Protein AF-A0A660MUC1-F1 (afdb_monomer)

Foldseek 3Di:
DVVLVVLVVVVVVVQVCLCPDQCRQQNHGPVCVVVVVDDPLSVLSRVLSVLVVVLSVLVSVLVSQLVVLVVCQVVCVVVVRNVSSVVSNVVSVVSSVVSVVVSVVSVVCCVVPSD

Sequence (115 aa):
MKKIFFSILLFFTYINNSFAGDGGVTGLPASQLKKGDITIDDIPNIIVNATDFFIGIAGTVAVIFIIIGAYKYLFGSLEGNTDRGKSTILFALSGFAIAALAYFIIRFIIDNFAG

pLDDT: mean 88.6, std 6.73, range [56.97, 96.62]

Solvent-accessible surface area (backbone atoms only — not comparable to full-atom values): 6112 Å² total; per-residue (Å²): 110,72,68,61,54,50,55,52,52,50,48,54,53,49,52,54,47,44,64,69,40,82,18,36,45,46,60,47,51,61,70,37,66,75,69,68,68,76,57,78,84,49,49,60,48,27,52,52,33,38,48,53,50,51,48,54,50,46,52,53,53,26,52,53,39,34,55,54,13,50,53,40,28,67,59,20,57,80,74,74,51,34,63,68,9,52,52,38,31,50,51,25,50,50,54,39,50,53,52,53,50,52,51,52,51,53,50,53,50,43,72,73,68,72,111

Secondary structure (DSSP, 8-state):
-HHHHHHHHHHHHHHHHHHHSTBTTTTB-HHHHHHT---TTHHHHHHHHHHHHHHHHHHHHHHHHHHHHHHHHHHHTTTT-THHHHHHHHHHHHHHHHHHHHHHHHHHHHHHH--

Structure (mmCIF, N/CA/C/O backbone):
data_AF-A0A660MUC1-F1
#
_entry.id   AF-A0A660MUC1-F1
#
loop_
_atom_site.group_PDB
_atom_site.id
_atom_site.type_symbol
_atom_site.label_atom_id
_atom_site.label_alt_id
_atom_site.label_comp_id
_atom_site.label_asym_id
_atom_site.label_entity_id
_atom_site.label_seq_id
_atom_site.pdbx_PDB_ins_code
_atom_site.Cartn_x
_atom_site.Cartn_y
_atom_site.Cartn_z
_atom_site.occupancy
_atom_site.B_iso_or_equiv
_atom_site.auth_seq_id
_atom_site.auth_comp_id
_atom_site.auth_asym_id
_atom_site.auth_atom_id
_atom_site.pdbx_PDB_model_num
ATOM 1 N N . MET A 1 1 ? -3.418 -3.962 23.376 1.00 67.38 1 MET A N 1
ATOM 2 C CA . MET A 1 1 ? -1.973 -3.762 23.102 1.00 67.38 1 MET A CA 1
ATOM 3 C C . MET A 1 1 ? -1.332 -4.930 22.344 1.00 67.38 1 MET A C 1
ATOM 5 O O . MET A 1 1 ? -0.778 -4.688 21.282 1.00 67.38 1 MET A O 1
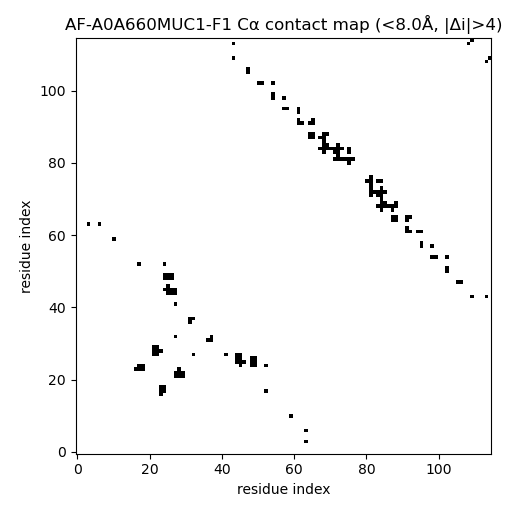ATOM 9 N N . LYS A 1 2 ? -1.474 -6.192 22.786 1.00 80.62 2 LYS A N 1
ATOM 10 C CA . LYS A 1 2 ? -0.836 -7.364 22.135 1.00 80.62 2 LYS A CA 1
ATOM 11 C C . LYS A 1 2 ? -1.161 -7.550 20.634 1.00 80.62 2 LYS A C 1
ATOM 13 O O . LYS A 1 2 ? -0.286 -7.938 19.874 1.00 80.62 2 LYS A O 1
ATOM 18 N N . LYS A 1 3 ? -2.385 -7.221 20.189 1.00 79.25 3 LYS A N 1
ATOM 19 C CA . LYS A 1 3 ? -2.799 -7.328 18.770 1.00 79.25 3 LYS A CA 1
ATOM 20 C C . LYS A 1 3 ? -2.127 -6.298 17.849 1.00 79.25 3 LYS A C 1
ATOM 22 O O . LYS A 1 3 ? -1.728 -6.638 16.745 1.00 79.25 3 LYS A O 1
ATOM 27 N N . ILE A 1 4 ? -1.965 -5.063 18.326 1.00 80.06 4 ILE A N 1
ATOM 28 C CA . ILE A 1 4 ? -1.286 -3.985 17.585 1.00 80.06 4 ILE A CA 1
ATOM 29 C C . ILE A 1 4 ? 0.201 -4.312 17.440 1.00 80.06 4 ILE A C 1
ATOM 31 O O . ILE A 1 4 ? 0.744 -4.223 16.346 1.00 80.06 4 ILE A O 1
ATOM 35 N N . PHE A 1 5 ? 0.827 -4.789 18.519 1.00 84.75 5 PHE A N 1
ATOM 36 C CA . PHE A 1 5 ? 2.211 -5.260 18.491 1.00 84.75 5 PHE A CA 1
ATOM 37 C C . PHE A 1 5 ? 2.420 -6.397 17.478 1.00 84.75 5 PHE A C 1
ATOM 39 O O . PHE A 1 5 ? 3.365 -6.361 16.700 1.00 84.75 5 PHE A O 1
ATOM 46 N N . PHE A 1 6 ? 1.507 -7.371 17.434 1.00 86.88 6 PHE A N 1
ATOM 47 C CA . PHE A 1 6 ? 1.579 -8.469 16.469 1.00 86.88 6 PHE A CA 1
ATOM 48 C C . PHE A 1 6 ? 1.437 -7.992 15.015 1.00 86.88 6 PHE A C 1
ATOM 50 O O . PHE A 1 6 ? 2.187 -8.438 14.155 1.00 86.88 6 PHE A O 1
ATOM 57 N N . SER A 1 7 ? 0.537 -7.040 14.743 1.00 83.50 7 SER A N 1
ATOM 58 C CA . SER A 1 7 ? 0.386 -6.459 13.401 1.00 83.50 7 SER A CA 1
ATOM 59 C C . SER A 1 7 ? 1.638 -5.700 12.949 1.00 83.50 7 SER A C 1
ATOM 61 O O . SER A 1 7 ? 2.023 -5.796 11.789 1.00 83.50 7 SER A O 1
ATOM 63 N N . ILE A 1 8 ? 2.294 -4.977 13.864 1.00 85.75 8 ILE A N 1
ATOM 64 C CA . ILE A 1 8 ? 3.564 -4.288 13.591 1.00 85.75 8 ILE A CA 1
ATOM 65 C C . ILE A 1 8 ? 4.678 -5.305 13.327 1.00 85.75 8 ILE A C 1
ATOM 67 O O . ILE A 1 8 ? 5.451 -5.140 12.389 1.00 85.75 8 ILE A O 1
ATOM 71 N N . LEU A 1 9 ? 4.747 -6.379 14.115 1.00 88.31 9 LEU A N 1
ATOM 72 C CA . LEU A 1 9 ? 5.746 -7.427 13.926 1.00 88.31 9 LEU A CA 1
ATOM 73 C C . LEU A 1 9 ? 5.596 -8.112 12.558 1.00 88.31 9 LEU A C 1
ATOM 75 O O . LEU A 1 9 ? 6.582 -8.253 11.840 1.00 88.31 9 LEU A O 1
ATOM 79 N N . LEU A 1 10 ? 4.365 -8.463 12.169 1.00 86.88 10 LEU A N 1
ATOM 80 C CA . LEU A 1 10 ? 4.080 -9.020 10.843 1.00 86.88 10 LEU A CA 1
ATOM 81 C C . LEU A 1 10 ? 4.465 -8.059 9.717 1.00 86.88 10 LEU A C 1
ATOM 83 O O . LEU A 1 10 ? 5.009 -8.496 8.708 1.00 86.88 10 LEU A O 1
ATOM 87 N N . PHE A 1 11 ? 4.231 -6.760 9.900 1.00 85.44 11 PHE A N 1
ATOM 88 C CA . PHE A 1 11 ? 4.626 -5.744 8.930 1.00 85.44 11 PHE A CA 1
ATOM 89 C C . PHE A 1 11 ? 6.146 -5.676 8.742 1.00 85.44 11 PHE A C 1
ATOM 91 O O . PHE A 1 11 ? 6.629 -5.674 7.611 1.00 85.44 11 PHE A O 1
ATOM 98 N N . PHE A 1 12 ? 6.912 -5.686 9.836 1.00 85.88 12 PHE A N 1
ATOM 99 C CA . PHE A 1 12 ? 8.371 -5.732 9.757 1.00 85.88 12 PHE A CA 1
ATOM 100 C C . PHE A 1 12 ? 8.859 -7.001 9.057 1.00 85.88 12 PHE A C 1
ATOM 102 O O . PHE A 1 12 ? 9.750 -6.930 8.212 1.00 85.88 12 PHE A O 1
ATOM 109 N N . THR A 1 13 ? 8.277 -8.162 9.355 1.00 86.19 13 THR A N 1
ATOM 110 C CA . THR A 1 13 ? 8.621 -9.405 8.653 1.00 86.19 13 THR A CA 1
ATOM 111 C C . THR A 1 13 ? 8.281 -9.322 7.166 1.00 86.19 13 THR A C 1
ATOM 113 O O . THR A 1 13 ? 9.111 -9.701 6.344 1.00 86.19 13 THR A O 1
ATOM 116 N N . TYR A 1 14 ? 7.109 -8.793 6.808 1.00 86.44 14 TYR A N 1
ATOM 117 C CA . TYR A 1 14 ? 6.710 -8.584 5.417 1.00 86.44 14 TYR A CA 1
ATOM 118 C C . TYR A 1 14 ? 7.722 -7.712 4.668 1.00 86.44 14 TYR A C 1
ATOM 120 O O . TYR A 1 14 ? 8.238 -8.143 3.642 1.00 86.44 14 TYR A O 1
ATOM 128 N N . ILE A 1 15 ? 8.095 -6.553 5.227 1.00 86.38 15 ILE A N 1
ATOM 129 C CA . ILE A 1 15 ? 9.088 -5.659 4.618 1.00 86.38 15 ILE A CA 1
ATOM 130 C C . ILE A 1 15 ? 10.409 -6.391 4.358 1.00 86.38 15 ILE A C 1
ATOM 132 O O . ILE A 1 15 ? 10.928 -6.343 3.246 1.00 86.38 15 ILE A O 1
ATOM 136 N N . ASN A 1 16 ? 10.948 -7.086 5.363 1.00 87.25 16 ASN A N 1
ATOM 137 C CA . ASN A 1 16 ? 12.229 -7.778 5.217 1.00 87.25 16 ASN A CA 1
ATOM 138 C C . ASN A 1 16 ? 12.190 -8.834 4.102 1.00 87.25 16 ASN A C 1
ATOM 140 O O . ASN A 1 16 ? 13.142 -8.940 3.335 1.00 87.25 16 ASN A O 1
ATOM 144 N N . ASN A 1 17 ? 11.085 -9.575 3.970 1.00 85.88 17 ASN A N 1
ATOM 145 C CA . ASN A 1 17 ? 10.929 -10.556 2.895 1.00 85.88 17 ASN A CA 1
ATOM 146 C C . ASN A 1 17 ? 10.802 -9.890 1.518 1.00 85.88 17 ASN A C 1
ATOM 148 O O . ASN A 1 17 ? 11.425 -10.357 0.570 1.00 85.88 17 ASN A O 1
ATOM 152 N N . SER A 1 18 ? 10.069 -8.778 1.410 1.00 86.31 18 SER A N 1
ATOM 153 C CA . SER A 1 18 ? 9.935 -8.032 0.151 1.00 86.31 18 SER A CA 1
ATOM 154 C C . SER A 1 18 ? 11.249 -7.411 -0.331 1.00 86.31 18 SER A C 1
ATOM 156 O O . SER A 1 18 ? 11.404 -7.189 -1.524 1.00 86.31 18 SER A O 1
ATOM 158 N N . PHE A 1 19 ? 12.207 -7.136 0.560 1.00 85.12 19 PHE A N 1
ATOM 159 C CA . PHE A 1 19 ? 13.545 -6.667 0.172 1.00 85.12 19 PHE A CA 1
ATOM 160 C C . PHE A 1 19 ? 14.558 -7.798 -0.045 1.00 85.12 19 PHE A C 1
ATOM 162 O O . PHE A 1 19 ? 15.483 -7.628 -0.834 1.00 85.12 19 PHE A O 1
ATOM 169 N N . ALA A 1 20 ? 14.415 -8.928 0.655 1.00 84.69 20 ALA A N 1
ATOM 170 C CA . ALA A 1 20 ? 15.360 -10.045 0.585 1.00 84.69 20 ALA A CA 1
ATOM 171 C C . ALA A 1 20 ? 15.015 -11.096 -0.485 1.00 84.69 20 ALA A C 1
ATOM 173 O O . ALA A 1 20 ? 15.878 -11.897 -0.843 1.00 84.69 20 ALA A O 1
ATOM 174 N N . GLY A 1 21 ? 13.768 -11.132 -0.966 1.00 83.75 21 GLY A N 1
ATOM 175 C CA . GLY A 1 21 ? 13.337 -12.048 -2.021 1.00 83.75 21 GLY A CA 1
ATOM 176 C C . GLY A 1 21 ? 14.015 -11.757 -3.361 1.00 83.75 21 GLY A C 1
ATOM 177 O O . GLY A 1 21 ? 14.282 -10.604 -3.689 1.00 83.75 21 GLY A O 1
ATOM 178 N N . ASP A 1 22 ? 14.270 -12.801 -4.153 1.00 85.25 22 ASP A N 1
ATOM 179 C CA . ASP A 1 22 ? 14.712 -12.640 -5.543 1.00 85.25 22 ASP A CA 1
ATOM 180 C C . ASP A 1 22 ? 13.596 -11.949 -6.345 1.00 85.25 22 ASP A C 1
ATOM 182 O O . ASP A 1 22 ? 12.437 -12.354 -6.254 1.00 85.25 22 ASP A O 1
ATOM 186 N N . GLY A 1 23 ? 13.907 -10.853 -7.041 1.00 84.31 23 GLY A N 1
ATOM 187 C CA . GLY A 1 23 ? 12.895 -9.926 -7.570 1.00 84.31 23 GLY A CA 1
ATOM 188 C C . GLY A 1 23 ? 12.626 -8.730 -6.654 1.00 84.31 23 GLY A C 1
ATOM 189 O O . GLY A 1 23 ? 12.528 -7.602 -7.125 1.00 84.31 23 GLY A O 1
ATOM 190 N N . GLY A 1 24 ? 12.576 -8.944 -5.341 1.00 88.69 24 GLY A N 1
ATOM 191 C CA . GLY A 1 24 ? 12.424 -7.906 -4.321 1.00 88.69 24 GLY A CA 1
ATOM 192 C C . GLY A 1 24 ? 11.366 -6.837 -4.637 1.00 88.69 24 GLY A C 1
ATOM 193 O O . GLY A 1 24 ? 10.283 -7.132 -5.138 1.00 88.69 24 GLY A O 1
ATOM 194 N N . VAL A 1 25 ? 11.704 -5.570 -4.370 1.00 89.81 25 VAL A N 1
ATOM 195 C CA . VAL A 1 25 ? 10.872 -4.395 -4.708 1.00 89.81 25 VAL A CA 1
ATOM 196 C C . VAL A 1 25 ? 10.979 -4.018 -6.191 1.00 89.81 25 VAL A C 1
ATOM 198 O O . VAL A 1 25 ? 10.098 -3.348 -6.717 1.00 89.81 25 VAL A O 1
ATOM 201 N N . THR A 1 26 ? 12.008 -4.482 -6.898 1.00 91.50 26 THR A N 1
ATOM 202 C CA . THR A 1 26 ? 12.284 -4.103 -8.291 1.00 91.50 26 THR A CA 1
ATOM 203 C C . THR A 1 26 ? 11.658 -5.033 -9.329 1.00 91.50 26 THR A C 1
ATOM 205 O O . THR A 1 26 ? 11.724 -4.730 -10.509 1.00 91.50 26 THR A O 1
ATOM 208 N N . GLY A 1 27 ? 11.109 -6.182 -8.938 1.00 90.31 27 GLY A N 1
ATOM 209 C CA . GLY A 1 27 ? 10.616 -7.212 -9.860 1.00 90.31 27 GLY A CA 1
ATOM 210 C C . GLY A 1 27 ? 11.706 -7.886 -10.708 1.00 90.31 27 GLY A C 1
ATOM 211 O O . GLY A 1 27 ? 11.384 -8.692 -11.578 1.00 90.31 27 GLY A O 1
ATOM 212 N N . LEU A 1 28 ? 12.987 -7.579 -10.458 1.00 92.25 28 LEU A N 1
ATOM 213 C CA . LEU A 1 28 ? 14.132 -8.061 -11.236 1.00 92.25 28 LEU A CA 1
ATOM 214 C C . LEU A 1 28 ? 15.001 -9.030 -10.433 1.00 92.25 28 LEU A C 1
ATOM 216 O O . LEU A 1 28 ? 15.287 -8.761 -9.261 1.00 92.25 28 LEU A O 1
ATOM 220 N N . PRO A 1 29 ? 15.485 -10.119 -11.052 1.00 90.75 29 PRO A N 1
ATOM 221 C CA . PRO A 1 29 ? 16.342 -11.075 -10.374 1.00 90.75 29 PRO A CA 1
ATOM 222 C C . PRO A 1 29 ? 17.647 -10.413 -9.920 1.00 90.75 29 PRO A C 1
ATOM 224 O O . PRO A 1 29 ? 18.271 -9.629 -10.643 1.00 90.75 29 PRO A O 1
ATOM 227 N N . ALA A 1 30 ? 18.126 -10.795 -8.736 1.00 88.38 30 ALA A N 1
ATOM 228 C CA . ALA A 1 30 ? 19.328 -10.218 -8.131 1.00 88.38 30 ALA A CA 1
ATOM 229 C C . ALA A 1 30 ? 20.579 -10.387 -9.017 1.00 88.38 30 ALA A C 1
ATOM 231 O O . ALA A 1 30 ? 21.526 -9.599 -8.949 1.00 88.38 30 ALA A O 1
ATOM 232 N N . SER A 1 31 ? 20.582 -11.409 -9.878 1.00 89.75 31 SER A N 1
ATOM 233 C CA . SER A 1 31 ? 21.661 -11.670 -10.829 1.00 89.75 31 SER A CA 1
ATOM 234 C C . SER A 1 31 ? 21.768 -10.621 -11.945 1.00 89.75 31 SER A C 1
ATOM 236 O O . SER A 1 31 ? 22.893 -10.288 -12.320 1.00 89.75 31 SER A O 1
ATOM 238 N N . GLN A 1 32 ? 20.647 -10.077 -12.437 1.00 90.06 32 GLN A N 1
ATOM 239 C CA . GLN A 1 32 ? 20.626 -9.004 -13.443 1.00 90.06 32 GLN A CA 1
ATOM 240 C C . GLN A 1 32 ? 21.066 -7.676 -12.824 1.00 90.06 32 GLN A C 1
ATOM 242 O O . GLN A 1 32 ? 21.969 -7.019 -13.341 1.00 90.06 32 GLN A O 1
ATOM 247 N N . LEU A 1 33 ? 20.541 -7.352 -11.635 1.00 88.44 33 LEU A N 1
ATOM 248 C CA . LEU A 1 33 ? 20.918 -6.147 -10.888 1.00 88.44 33 LEU A CA 1
ATOM 249 C C . LEU A 1 33 ? 22.419 -6.110 -10.572 1.00 88.44 33 LEU A C 1
ATOM 251 O O . LEU A 1 33 ? 23.070 -5.083 -10.743 1.00 88.44 33 LEU A O 1
ATOM 255 N N . LYS A 1 34 ? 22.998 -7.246 -10.158 1.00 90.75 34 LYS A N 1
ATOM 256 C CA . LYS A 1 34 ? 24.433 -7.348 -9.848 1.00 90.75 34 LYS A CA 1
ATOM 257 C C . LYS A 1 34 ? 25.324 -7.157 -11.080 1.00 90.75 34 LYS A C 1
ATOM 259 O O . LYS A 1 34 ? 26.461 -6.711 -10.940 1.00 90.75 34 LYS A O 1
ATOM 264 N N . LYS A 1 35 ? 24.839 -7.537 -12.263 1.00 92.25 35 LYS A N 1
ATOM 265 C CA . LYS A 1 35 ? 25.572 -7.414 -13.532 1.00 92.25 35 LYS A CA 1
ATOM 266 C C . LYS A 1 35 ? 25.343 -6.067 -14.226 1.00 92.25 35 LYS A C 1
ATOM 268 O O . LYS A 1 35 ? 26.062 -5.776 -15.174 1.00 92.25 35 LYS A O 1
ATOM 273 N N . GLY A 1 36 ? 24.391 -5.259 -13.750 1.00 88.12 36 GLY A N 1
ATOM 274 C CA . GLY A 1 36 ? 24.006 -3.999 -14.390 1.00 88.12 36 GLY A CA 1
ATOM 275 C C . GLY A 1 36 ? 23.286 -4.192 -15.727 1.00 88.12 36 GLY A C 1
ATOM 276 O O . GLY A 1 36 ? 23.278 -3.279 -16.545 1.00 88.12 36 GLY A O 1
ATOM 277 N N . ASP A 1 37 ? 22.712 -5.374 -15.954 1.00 91.00 37 ASP A N 1
ATOM 278 C CA . ASP A 1 37 ? 22.014 -5.738 -17.188 1.00 91.00 37 ASP A CA 1
ATOM 279 C C . ASP A 1 37 ? 20.541 -5.327 -17.072 1.00 91.00 37 ASP A C 1
ATOM 281 O O . ASP A 1 37 ? 19.679 -6.153 -16.789 1.00 91.00 37 ASP A O 1
ATOM 285 N N . ILE A 1 38 ? 20.289 -4.015 -17.142 1.00 91.38 38 ILE A N 1
ATOM 286 C CA . ILE A 1 38 ? 18.952 -3.416 -17.044 1.00 91.38 38 ILE A CA 1
ATOM 287 C C . ILE A 1 38 ? 18.626 -2.772 -18.386 1.00 91.38 38 ILE A C 1
ATOM 289 O O . ILE A 1 38 ? 19.343 -1.879 -18.847 1.00 91.38 38 ILE A O 1
ATOM 293 N N . THR A 1 39 ? 17.537 -3.216 -18.998 1.00 90.44 39 THR A N 1
ATOM 294 C CA . THR A 1 39 ? 17.060 -2.726 -20.290 1.00 90.44 39 THR A CA 1
ATOM 295 C C . THR A 1 39 ? 15.835 -1.825 -20.126 1.00 90.44 39 THR A C 1
ATOM 297 O O . THR A 1 39 ? 15.290 -1.665 -19.033 1.00 90.44 39 THR A O 1
ATOM 300 N N . ILE A 1 40 ? 15.399 -1.186 -21.214 1.00 88.44 40 ILE A N 1
ATOM 301 C CA . ILE A 1 40 ? 14.204 -0.326 -21.195 1.00 88.44 40 ILE A CA 1
ATOM 302 C C . ILE A 1 40 ? 12.932 -1.143 -20.926 1.00 88.44 40 ILE A C 1
ATOM 304 O O . ILE A 1 40 ? 12.026 -0.644 -20.261 1.00 88.44 40 ILE A O 1
ATOM 308 N N . ASP A 1 41 ? 12.908 -2.407 -21.347 1.00 89.12 41 ASP A N 1
ATOM 309 C CA . ASP A 1 41 ? 11.772 -3.318 -21.164 1.00 89.12 41 ASP A CA 1
ATOM 310 C C . ASP A 1 41 ? 11.565 -3.706 -19.688 1.00 89.12 41 ASP A C 1
ATOM 312 O O . ASP A 1 41 ? 10.474 -4.109 -19.284 1.00 89.12 41 ASP A O 1
ATOM 316 N N . ASP A 1 42 ? 12.588 -3.517 -18.850 1.00 91.06 42 ASP A N 1
ATOM 317 C CA . ASP A 1 42 ? 12.534 -3.789 -17.413 1.00 91.06 42 ASP A CA 1
ATOM 318 C C . ASP A 1 42 ? 11.916 -2.635 -16.607 1.00 91.06 42 ASP A C 1
ATOM 320 O O . ASP A 1 42 ? 11.418 -2.836 -15.495 1.00 91.06 42 ASP A O 1
ATOM 324 N N . ILE A 1 43 ? 11.922 -1.413 -17.153 1.00 90.19 43 ILE A N 1
ATOM 325 C CA . ILE A 1 43 ? 11.437 -0.210 -16.461 1.00 90.19 43 ILE A CA 1
ATOM 326 C C . ILE A 1 43 ? 9.965 -0.344 -16.034 1.00 90.19 43 ILE A C 1
ATOM 328 O O . ILE A 1 43 ? 9.670 -0.059 -14.868 1.00 90.19 43 ILE A O 1
ATOM 332 N N . PRO A 1 44 ? 9.029 -0.790 -16.898 1.00 91.69 44 PRO A N 1
ATOM 333 C CA . PRO A 1 44 ? 7.639 -0.979 -16.498 1.00 91.69 44 PRO A CA 1
ATOM 334 C C . PRO A 1 44 ? 7.497 -1.978 -15.347 1.00 91.69 44 PRO A C 1
ATOM 336 O O . PRO A 1 44 ? 6.758 -1.715 -14.398 1.00 91.69 44 PRO A O 1
ATOM 339 N N . ASN A 1 45 ? 8.252 -3.080 -15.379 1.00 91.50 45 ASN A N 1
ATOM 340 C CA . ASN A 1 45 ? 8.219 -4.099 -14.332 1.00 91.50 45 ASN A CA 1
ATOM 341 C C . ASN A 1 45 ? 8.690 -3.531 -12.981 1.00 91.50 45 ASN A C 1
ATOM 343 O O . ASN A 1 45 ? 8.003 -3.683 -11.969 1.00 91.50 45 ASN A O 1
ATOM 347 N N . ILE A 1 46 ? 9.790 -2.767 -12.976 1.00 92.38 46 ILE A N 1
ATOM 348 C CA . ILE A 1 46 ? 10.273 -2.076 -11.771 1.00 92.38 46 ILE A CA 1
ATOM 349 C C . ILE A 1 46 ? 9.200 -1.143 -11.203 1.00 92.38 46 ILE A C 1
ATOM 351 O O . ILE A 1 46 ? 8.977 -1.127 -9.992 1.00 92.38 46 ILE A O 1
ATOM 355 N N . ILE A 1 47 ? 8.519 -0.373 -12.054 1.00 92.81 47 ILE A N 1
ATOM 356 C CA . ILE A 1 47 ? 7.491 0.580 -11.617 1.00 92.81 47 ILE A CA 1
ATOM 357 C C . ILE A 1 47 ? 6.277 -0.143 -11.023 1.00 92.81 47 ILE A C 1
ATOM 359 O O . ILE A 1 47 ? 5.809 0.250 -9.949 1.00 92.81 47 ILE A O 1
ATOM 363 N N . VAL A 1 48 ? 5.767 -1.192 -11.682 1.00 92.31 48 VAL A N 1
ATOM 364 C CA . VAL A 1 48 ? 4.636 -1.982 -11.161 1.00 92.31 48 VAL A CA 1
ATOM 365 C C . VAL A 1 48 ? 5.001 -2.583 -9.813 1.00 92.31 48 VAL A C 1
ATOM 367 O O . VAL A 1 48 ? 4.275 -2.387 -8.840 1.00 92.31 48 VAL A O 1
ATOM 370 N N . ASN A 1 49 ? 6.152 -3.244 -9.732 1.00 92.62 49 ASN A N 1
ATOM 371 C CA . ASN A 1 49 ? 6.542 -3.983 -8.543 1.00 92.62 49 ASN A CA 1
ATOM 372 C C . ASN A 1 49 ? 6.876 -3.047 -7.363 1.00 92.62 49 ASN A C 1
ATOM 374 O O . ASN A 1 49 ? 6.520 -3.325 -6.214 1.00 92.62 49 ASN A O 1
ATOM 378 N N . ALA A 1 50 ? 7.465 -1.879 -7.635 1.00 92.12 50 ALA A N 1
ATOM 379 C CA . ALA A 1 50 ? 7.639 -0.839 -6.627 1.00 92.12 50 ALA A CA 1
ATOM 380 C C . ALA A 1 50 ? 6.284 -0.307 -6.134 1.00 92.12 50 ALA A C 1
ATOM 382 O O . ALA A 1 50 ? 6.084 -0.131 -4.931 1.00 92.12 50 ALA A O 1
ATOM 383 N N . THR A 1 51 ? 5.331 -0.089 -7.043 1.00 93.88 51 THR A N 1
ATOM 384 C CA . THR A 1 51 ? 3.975 0.354 -6.690 1.00 93.88 51 THR A CA 1
ATOM 385 C C . THR A 1 51 ? 3.259 -0.685 -5.827 1.00 93.88 51 THR A C 1
ATOM 387 O O . THR A 1 51 ? 2.686 -0.325 -4.799 1.00 93.88 51 THR A O 1
ATOM 390 N N . ASP A 1 52 ? 3.343 -1.969 -6.185 1.00 91.62 52 ASP A N 1
ATOM 391 C CA . ASP A 1 52 ? 2.797 -3.085 -5.402 1.00 91.62 52 ASP A CA 1
ATOM 392 C C . ASP A 1 52 ? 3.346 -3.089 -3.970 1.00 91.62 52 ASP A C 1
ATOM 394 O O . ASP A 1 52 ? 2.593 -3.209 -2.997 1.00 91.62 52 ASP A O 1
ATOM 398 N N . PHE A 1 53 ? 4.654 -2.867 -3.821 1.00 91.56 53 PHE A N 1
ATOM 399 C CA . PHE A 1 53 ? 5.292 -2.757 -2.514 1.00 91.56 53 PHE A CA 1
ATOM 400 C C . PHE A 1 53 ? 4.747 -1.577 -1.688 1.00 91.56 53 PHE A C 1
ATOM 402 O O . PHE A 1 53 ? 4.397 -1.747 -0.513 1.00 91.56 53 PHE A O 1
ATOM 409 N N . PHE A 1 54 ? 4.610 -0.389 -2.287 1.00 91.56 54 PHE A N 1
ATOM 410 C CA . PHE A 1 54 ? 4.048 0.778 -1.596 1.00 91.56 54 PHE A CA 1
ATOM 411 C C . PHE A 1 54 ? 2.572 0.593 -1.224 1.00 91.56 54 PHE A C 1
ATOM 413 O O . PHE A 1 54 ? 2.161 1.032 -0.146 1.00 91.56 54 PHE A O 1
ATOM 420 N N . ILE A 1 55 ? 1.782 -0.097 -2.051 1.00 93.50 55 ILE A N 1
ATOM 421 C CA . ILE A 1 55 ? 0.397 -0.461 -1.723 1.00 93.50 55 ILE A CA 1
ATOM 422 C C . ILE A 1 55 ? 0.342 -1.416 -0.532 1.00 93.50 55 ILE A C 1
ATOM 424 O O . ILE A 1 55 ? -0.492 -1.226 0.356 1.00 93.50 55 ILE A O 1
ATOM 428 N N . GLY A 1 56 ? 1.258 -2.385 -0.453 1.00 89.31 56 GLY A N 1
ATOM 429 C CA . GLY A 1 56 ? 1.388 -3.267 0.710 1.00 89.31 56 GLY A CA 1
ATOM 430 C C . GLY A 1 56 ? 1.623 -2.491 2.014 1.00 89.31 56 GLY A C 1
ATOM 431 O O . GLY A 1 56 ? 0.980 -2.757 3.038 1.00 89.31 56 GLY A O 1
ATOM 432 N N . ILE A 1 57 ? 2.481 -1.465 1.968 1.00 91.06 57 ILE A N 1
ATOM 433 C CA . ILE A 1 57 ? 2.706 -0.551 3.098 1.00 91.06 57 ILE A CA 1
ATOM 434 C C . ILE A 1 57 ? 1.448 0.262 3.412 1.00 91.06 57 ILE A C 1
ATOM 436 O O . ILE A 1 57 ? 1.000 0.278 4.561 1.00 91.06 57 ILE A O 1
ATOM 440 N N . ALA A 1 58 ? 0.858 0.911 2.407 1.00 93.25 58 ALA A N 1
ATOM 441 C CA . ALA A 1 58 ? -0.318 1.759 2.576 1.00 93.25 58 ALA A CA 1
ATOM 442 C C . ALA A 1 58 ? -1.499 0.987 3.184 1.00 93.25 58 ALA A C 1
ATOM 444 O O . ALA A 1 58 ? -2.135 1.473 4.120 1.00 93.25 58 ALA A O 1
ATOM 445 N N . GLY A 1 59 ? -1.753 -0.238 2.715 1.00 92.19 59 GLY A N 1
ATOM 446 C CA . GLY A 1 59 ? -2.795 -1.114 3.250 1.00 92.19 59 GLY A CA 1
ATOM 447 C C . GLY A 1 59 ? -2.548 -1.489 4.708 1.00 92.19 59 GLY A C 1
ATOM 448 O O . GLY A 1 59 ? -3.456 -1.400 5.536 1.00 92.19 59 GLY A O 1
ATOM 449 N N . THR A 1 60 ? -1.306 -1.827 5.062 1.00 90.25 60 THR A N 1
ATOM 450 C CA . THR A 1 60 ? -0.969 -2.176 6.449 1.00 90.25 60 THR A CA 1
ATOM 451 C C . THR A 1 60 ? -1.158 -0.990 7.394 1.00 90.25 60 THR A C 1
ATOM 453 O O . THR A 1 60 ? -1.774 -1.123 8.455 1.00 90.25 60 THR A O 1
ATOM 456 N N . VAL A 1 61 ? -0.685 0.192 6.994 1.00 91.88 61 VAL A N 1
ATOM 457 C CA . VAL A 1 61 ? -0.861 1.430 7.762 1.00 91.88 61 VAL A CA 1
ATOM 458 C C . VAL A 1 61 ? -2.348 1.763 7.910 1.00 91.88 61 VAL A C 1
ATOM 460 O O . VAL A 1 61 ? -2.799 2.049 9.021 1.00 91.88 61 VAL A O 1
ATOM 463 N N . ALA A 1 62 ? -3.133 1.650 6.837 1.00 94.88 62 ALA A N 1
ATOM 464 C CA . ALA A 1 62 ? -4.573 1.894 6.869 1.00 94.88 62 ALA A CA 1
ATOM 465 C C . ALA A 1 62 ? -5.288 0.990 7.885 1.00 94.88 62 ALA A C 1
ATOM 467 O O . ALA A 1 62 ? -6.058 1.485 8.708 1.00 94.88 62 ALA A O 1
ATOM 468 N N . VAL A 1 63 ? -4.980 -0.312 7.906 1.00 92.56 63 VAL A N 1
ATOM 469 C CA . VAL A 1 63 ? -5.544 -1.258 8.885 1.00 92.56 63 VAL A CA 1
ATOM 470 C C . VAL A 1 63 ? -5.219 -0.844 10.323 1.00 92.56 63 VAL A C 1
ATOM 472 O O . VAL A 1 63 ? -6.105 -0.863 11.180 1.00 92.56 63 VAL A O 1
ATOM 475 N N . ILE A 1 64 ? -3.986 -0.411 10.604 1.00 91.56 64 ILE A N 1
ATOM 476 C CA . ILE A 1 64 ? -3.591 0.053 11.944 1.00 91.56 64 ILE A CA 1
ATOM 477 C C . ILE A 1 64 ? -4.429 1.268 12.366 1.00 91.56 64 ILE A C 1
ATOM 479 O O . ILE A 1 64 ? -4.987 1.276 13.467 1.00 91.56 64 ILE A O 1
ATOM 483 N N . PHE A 1 65 ? -4.569 2.272 11.495 1.00 92.50 65 PHE A N 1
ATOM 484 C CA . PHE A 1 65 ? -5.367 3.465 11.793 1.00 92.50 65 PHE A CA 1
ATOM 485 C C . PHE A 1 65 ? -6.863 3.163 11.927 1.00 92.50 65 PHE A C 1
ATOM 487 O O . PHE A 1 65 ? -7.516 3.744 12.796 1.00 92.50 65 PHE A O 1
ATOM 494 N N . ILE A 1 66 ? -7.401 2.220 11.149 1.00 94.12 66 ILE A N 1
ATOM 495 C CA . ILE A 1 66 ? -8.784 1.747 11.297 1.00 94.12 66 ILE A CA 1
ATOM 496 C C . ILE A 1 66 ? -8.983 1.110 12.675 1.00 94.12 66 ILE A C 1
ATOM 498 O O . ILE A 1 66 ? -9.946 1.445 13.363 1.00 94.12 66 ILE A O 1
ATOM 502 N N . ILE A 1 67 ? -8.066 0.246 13.125 1.00 91.88 67 ILE A N 1
ATOM 503 C CA . ILE A 1 67 ? -8.146 -0.386 14.453 1.00 91.88 67 ILE A CA 1
ATOM 504 C C . ILE A 1 67 ? -8.100 0.674 15.563 1.00 91.88 67 ILE A C 1
ATOM 506 O O . ILE A 1 67 ? -8.895 0.621 16.504 1.00 91.88 67 ILE A O 1
ATOM 510 N N . ILE A 1 68 ? -7.203 1.658 15.454 1.00 90.06 68 ILE A N 1
ATOM 511 C CA . ILE A 1 68 ? -7.098 2.762 16.421 1.00 90.06 68 ILE A CA 1
ATOM 512 C C . ILE A 1 68 ? -8.386 3.597 16.434 1.00 90.06 68 ILE A C 1
ATOM 514 O O . ILE A 1 68 ? -8.930 3.887 17.503 1.00 90.06 68 ILE A O 1
ATOM 518 N N . GLY A 1 69 ? -8.904 3.951 15.257 1.00 91.06 69 GLY A N 1
ATOM 519 C CA . GLY A 1 69 ? -10.152 4.692 15.106 1.00 91.06 69 GLY A CA 1
ATOM 520 C C . GLY A 1 69 ? -11.358 3.932 15.661 1.00 91.06 69 GLY A C 1
ATOM 521 O O . GLY A 1 69 ? -12.198 4.533 16.330 1.00 91.06 69 GLY A O 1
ATOM 522 N N . ALA A 1 70 ? -11.406 2.610 15.475 1.00 90.44 70 ALA A N 1
ATOM 523 C CA . ALA A 1 70 ? -12.459 1.746 15.999 1.00 90.44 70 ALA A CA 1
ATOM 524 C C . ALA A 1 70 ? -12.463 1.717 17.532 1.00 90.44 70 ALA A C 1
ATOM 526 O O . ALA A 1 70 ? -13.512 1.912 18.143 1.00 90.44 70 ALA A O 1
ATOM 527 N N . TYR A 1 71 ? -11.298 1.560 18.170 1.00 90.06 71 TYR A N 1
ATOM 528 C CA . TYR A 1 71 ? -11.207 1.658 19.629 1.00 90.06 71 TYR A CA 1
ATOM 529 C C . TYR A 1 71 ? -11.669 3.027 20.133 1.00 90.06 71 TYR A C 1
ATOM 531 O O . TYR A 1 71 ? -12.468 3.112 21.064 1.00 90.06 71 TYR A O 1
ATOM 539 N N . LYS A 1 72 ? -11.222 4.101 19.482 1.00 88.06 72 LYS A N 1
ATOM 540 C CA . LYS A 1 72 ? -11.609 5.471 19.832 1.00 88.06 72 LYS A CA 1
ATOM 541 C C . LYS A 1 72 ? -13.109 5.722 19.661 1.00 88.06 72 LYS A C 1
ATOM 543 O O . LYS A 1 72 ? -13.689 6.453 20.453 1.00 88.06 72 LYS A O 1
ATOM 548 N N . TYR A 1 73 ? -13.740 5.105 18.664 1.00 88.62 73 TYR A N 1
ATOM 549 C CA . TYR A 1 73 ? -15.184 5.176 18.457 1.00 88.62 73 TYR A CA 1
ATOM 550 C C . TYR A 1 73 ? -15.959 4.447 19.564 1.00 88.62 73 TYR A C 1
ATOM 552 O O . TYR A 1 73 ? -16.872 5.024 20.150 1.00 88.62 73 TYR A O 1
ATOM 560 N N . LEU A 1 74 ? -15.557 3.212 19.887 1.00 88.31 74 LEU A N 1
ATOM 561 C CA . LEU A 1 74 ? -16.218 2.387 20.902 1.00 88.31 74 LEU A CA 1
ATOM 562 C C . LEU A 1 74 ? -16.130 3.008 22.303 1.00 88.31 74 LEU A C 1
ATOM 564 O O . LEU A 1 74 ? -17.135 3.081 23.003 1.00 88.31 74 LEU A O 1
ATOM 568 N N . PHE A 1 75 ? -14.952 3.492 22.704 1.00 83.38 75 PHE A N 1
ATOM 569 C CA . PHE A 1 75 ? -14.762 4.102 24.025 1.00 83.38 75 PHE A CA 1
ATOM 570 C C . PHE A 1 75 ? -15.212 5.568 24.083 1.00 83.38 75 PHE A C 1
ATOM 572 O O . PHE A 1 75 ? -15.718 6.010 25.110 1.00 83.38 75 PHE A O 1
ATOM 579 N N . GLY A 1 76 ? -15.113 6.312 22.976 1.00 77.62 76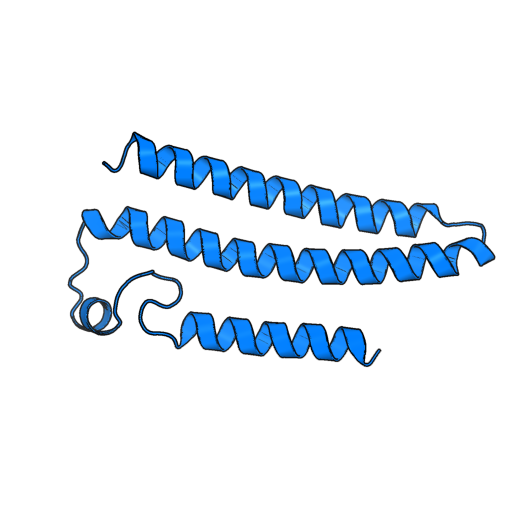 GLY A N 1
ATOM 580 C CA . GLY A 1 76 ? -15.572 7.703 22.891 1.00 77.62 76 GLY A CA 1
ATOM 581 C C . GLY A 1 76 ? -17.090 7.868 23.021 1.00 77.62 76 GLY A C 1
ATOM 582 O O . GLY A 1 76 ? -17.563 8.973 23.278 1.00 77.62 76 GLY A O 1
ATOM 583 N N . SER A 1 77 ? -17.860 6.778 22.899 1.00 69.62 77 SER A N 1
ATOM 584 C CA . SER A 1 77 ? -19.304 6.776 23.164 1.00 69.62 77 SER A CA 1
ATOM 585 C C . SER A 1 77 ? -19.649 7.034 24.631 1.00 69.62 77 SER A C 1
ATOM 587 O O . SER A 1 77 ? -20.757 7.484 24.906 1.00 69.62 77 SER A O 1
ATOM 589 N N . LEU A 1 78 ? -18.726 6.772 25.562 1.00 70.44 78 LEU A N 1
ATOM 590 C CA . LEU A 1 78 ? -18.936 7.008 26.995 1.00 70.44 78 LEU A CA 1
ATOM 591 C C . LEU A 1 78 ? -18.789 8.493 27.369 1.00 70.44 78 LEU A C 1
ATOM 593 O O . LEU A 1 78 ? -19.412 8.951 28.318 1.00 70.44 78 LEU A O 1
ATOM 597 N N . GLU A 1 79 ? -18.004 9.248 26.596 1.00 68.94 79 GLU A N 1
ATOM 598 C CA . GLU A 1 79 ? -17.749 10.686 26.787 1.00 68.94 79 GLU A CA 1
ATOM 599 C C . GLU A 1 79 ? -18.578 11.573 25.834 1.00 68.94 79 GLU A C 1
ATOM 601 O O . GLU A 1 79 ? -18.383 12.786 25.780 1.00 68.94 79 GLU A O 1
ATOM 606 N N . GLY A 1 80 ? -19.480 10.985 25.037 1.00 73.88 80 GLY A N 1
ATOM 607 C CA . GLY A 1 80 ? -20.309 11.707 24.062 1.00 73.88 80 GLY A CA 1
ATOM 608 C C . GLY A 1 80 ? -19.562 12.227 22.823 1.00 73.88 80 GLY A C 1
ATOM 609 O O . GLY A 1 80 ? -20.158 12.916 22.002 1.00 73.88 80 GLY A O 1
ATOM 610 N N . ASN A 1 81 ? -18.282 11.885 22.640 1.00 73.56 81 ASN A N 1
ATOM 611 C CA . ASN A 1 81 ? -17.427 12.418 21.572 1.00 73.56 81 ASN A CA 1
ATOM 612 C C . ASN A 1 81 ? -16.958 11.326 20.595 1.00 73.56 81 ASN A C 1
ATOM 614 O O . ASN A 1 81 ? -15.763 11.059 20.425 1.00 73.56 81 ASN A O 1
ATOM 618 N N . THR A 1 82 ? -17.919 10.672 19.939 1.00 84.94 82 THR A N 1
ATOM 619 C CA . THR A 1 82 ? -17.646 9.582 18.981 1.00 84.94 82 THR A CA 1
ATOM 620 C C . THR A 1 82 ? -17.075 10.060 17.642 1.00 84.94 82 THR A C 1
ATOM 622 O O . THR A 1 82 ? -16.450 9.280 16.914 1.00 84.94 82 THR A O 1
ATOM 625 N N . ASP A 1 83 ? -17.230 11.346 17.322 1.00 86.25 83 ASP A N 1
ATOM 626 C CA . ASP A 1 83 ? -16.889 11.914 16.013 1.00 86.25 83 ASP A CA 1
ATOM 627 C C . ASP A 1 83 ? -15.400 11.811 15.700 1.00 86.25 83 ASP A C 1
ATOM 629 O O . ASP A 1 83 ? -15.001 11.550 14.564 1.00 86.25 83 ASP A O 1
ATOM 633 N N . ARG A 1 84 ? -14.558 11.908 16.732 1.00 85.44 84 ARG A N 1
ATOM 634 C CA . ARG A 1 84 ? -13.108 11.766 16.589 1.00 85.44 84 ARG A CA 1
ATOM 635 C C . ARG A 1 84 ? -12.669 10.354 16.189 1.00 85.44 84 ARG A C 1
ATOM 637 O O . ARG A 1 84 ? -11.581 10.206 15.632 1.00 85.44 84 ARG A O 1
ATOM 644 N N . GLY A 1 85 ? -13.440 9.322 16.533 1.00 88.44 85 GLY A N 1
ATOM 645 C CA . GLY A 1 85 ? -13.182 7.943 16.110 1.00 88.44 85 GLY A CA 1
ATOM 646 C C . GLY A 1 85 ? -13.581 7.735 14.652 1.00 88.44 85 GLY A C 1
ATOM 647 O O . GLY A 1 85 ? -12.776 7.252 13.856 1.00 88.44 85 GLY A O 1
ATOM 648 N N . LYS A 1 86 ? -14.779 8.209 14.282 1.00 90.69 86 LYS A N 1
ATOM 649 C CA . LYS A 1 86 ? -15.293 8.140 12.905 1.00 90.69 86 LYS A CA 1
ATOM 650 C C . LYS A 1 86 ? -14.385 8.861 11.913 1.00 90.69 86 LYS A C 1
ATOM 652 O O . LYS A 1 86 ? -14.031 8.282 10.894 1.00 90.69 86 LYS A O 1
ATOM 657 N N . SER A 1 87 ? -13.958 10.085 12.226 1.00 93.56 87 SER A N 1
ATOM 658 C CA . SER A 1 87 ? -13.065 10.849 11.346 1.00 93.56 87 SER A CA 1
ATOM 659 C C . SER A 1 87 ? -11.717 10.158 11.141 1.00 93.56 87 SER A C 1
ATOM 661 O O . SER A 1 87 ? -11.196 10.152 10.033 1.00 93.56 87 SER A O 1
ATOM 663 N N . THR A 1 88 ? -11.188 9.493 12.173 1.00 93.62 88 THR A N 1
ATOM 664 C CA . THR A 1 88 ? -9.933 8.731 12.066 1.00 93.62 88 THR A CA 1
ATOM 665 C C . THR A 1 88 ? -10.077 7.562 11.088 1.00 93.62 88 THR A C 1
ATOM 667 O O . THR A 1 88 ? -9.211 7.361 10.241 1.00 93.62 88 THR A O 1
ATOM 670 N N . ILE A 1 89 ? -11.187 6.820 11.167 1.00 94.62 89 ILE A N 1
ATOM 671 C CA . ILE A 1 89 ? -11.487 5.722 10.235 1.00 94.62 89 ILE A CA 1
ATOM 672 C C . ILE A 1 89 ? -11.669 6.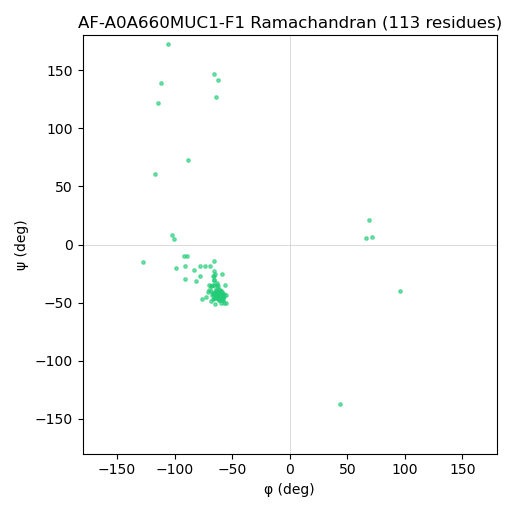264 8.813 1.00 94.62 89 ILE A C 1
ATOM 674 O O . ILE A 1 89 ? -11.115 5.701 7.872 1.00 94.62 89 ILE A O 1
ATOM 678 N N . LEU A 1 90 ? -12.407 7.367 8.655 1.00 95.50 90 LEU A N 1
ATOM 679 C CA . LEU A 1 90 ? -12.651 7.983 7.349 1.00 95.50 90 LEU A CA 1
ATOM 680 C C . LEU A 1 90 ? -11.356 8.442 6.679 1.00 95.50 90 LEU A C 1
ATOM 682 O O . LEU A 1 90 ? -11.175 8.166 5.499 1.00 95.50 90 LEU A O 1
ATOM 686 N N . PHE A 1 91 ? -10.443 9.082 7.415 1.00 95.25 91 PHE A N 1
ATOM 687 C CA . PHE A 1 91 ? -9.152 9.499 6.862 1.00 95.25 91 PHE A CA 1
ATOM 688 C C . PHE A 1 91 ? -8.240 8.317 6.523 1.00 95.25 91 PHE A C 1
ATOM 690 O O . PHE A 1 91 ? -7.536 8.357 5.516 1.00 95.25 91 PHE A O 1
ATOM 697 N N . ALA A 1 92 ? -8.271 7.246 7.321 1.00 96.00 92 ALA A N 1
ATOM 698 C CA . ALA A 1 92 ? -7.536 6.025 7.004 1.00 96.00 92 ALA A CA 1
ATOM 699 C C . ALA A 1 92 ? -8.046 5.387 5.703 1.00 96.00 92 ALA A C 1
ATOM 701 O O . ALA A 1 92 ? -7.256 4.995 4.844 1.00 96.00 92 ALA A O 1
ATOM 702 N N . LEU A 1 93 ? -9.370 5.326 5.539 1.00 96.31 93 LEU A N 1
ATOM 703 C CA . LEU A 1 93 ? -9.997 4.752 4.355 1.00 96.31 93 LEU A CA 1
ATOM 704 C C . LEU A 1 93 ? -9.820 5.639 3.119 1.00 96.31 93 LEU A C 1
ATOM 706 O O . LEU A 1 93 ? -9.542 5.116 2.045 1.00 96.31 93 LEU A O 1
ATOM 710 N N . SER A 1 94 ? -9.943 6.963 3.249 1.00 96.56 94 SER A N 1
ATOM 711 C CA . SER A 1 94 ? -9.762 7.882 2.121 1.00 96.56 94 SER A CA 1
ATOM 712 C C . SER A 1 94 ? -8.317 7.894 1.626 1.00 96.56 94 SER A C 1
ATOM 714 O O . SER A 1 94 ? -8.093 7.828 0.420 1.00 96.56 94 SER A O 1
ATOM 716 N N . GLY A 1 95 ? -7.337 7.892 2.535 1.00 94.25 95 GLY A N 1
ATOM 717 C CA . GLY A 1 95 ? -5.925 7.772 2.176 1.00 94.25 95 GLY A CA 1
ATOM 718 C C . GLY A 1 95 ? -5.629 6.460 1.446 1.00 94.25 95 GLY A C 1
ATOM 71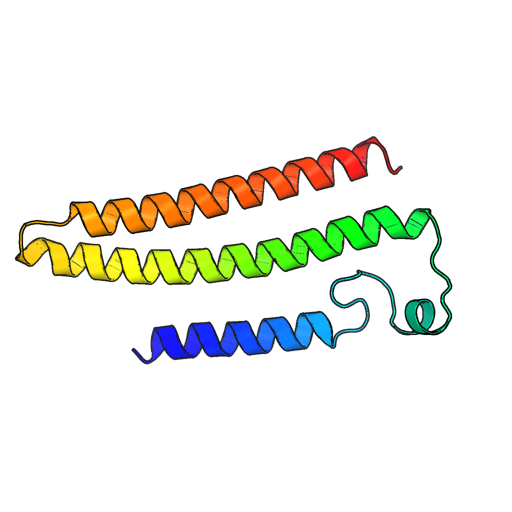9 O O . GLY A 1 95 ? -4.973 6.466 0.405 1.00 94.25 95 GLY A O 1
ATOM 720 N N . PHE A 1 96 ? -6.179 5.345 1.937 1.00 96.25 96 PHE A N 1
ATOM 721 C CA . PHE A 1 96 ? -6.049 4.057 1.258 1.00 96.25 96 PHE A CA 1
ATOM 722 C C . PHE A 1 96 ? -6.739 4.038 -0.112 1.00 96.25 96 PHE A C 1
ATOM 724 O O . PHE A 1 96 ? -6.168 3.533 -1.073 1.00 96.25 96 PHE A O 1
ATOM 731 N N . ALA A 1 97 ? -7.932 4.623 -0.232 1.00 96.62 97 ALA A N 1
ATOM 732 C CA . ALA A 1 97 ? -8.654 4.706 -1.499 1.00 96.62 97 ALA A CA 1
ATOM 733 C C . ALA A 1 97 ? -7.858 5.484 -2.558 1.00 96.62 97 ALA A C 1
ATOM 735 O O . ALA A 1 97 ? -7.756 5.034 -3.696 1.00 96.62 97 ALA A O 1
ATOM 736 N N . ILE A 1 98 ? -7.243 6.610 -2.183 1.00 96.06 98 ILE A N 1
ATOM 737 C CA . ILE A 1 98 ? -6.383 7.389 -3.086 1.00 96.06 98 ILE A CA 1
ATOM 738 C C . ILE A 1 98 ? -5.173 6.560 -3.532 1.00 96.06 98 ILE A C 1
ATOM 740 O O . ILE A 1 98 ? -4.855 6.536 -4.720 1.00 96.06 98 ILE A O 1
ATOM 744 N N . ALA A 1 99 ? -4.527 5.843 -2.607 1.00 95.75 99 ALA A N 1
ATOM 745 C CA . ALA A 1 99 ? -3.413 4.960 -2.945 1.00 95.75 99 ALA A CA 1
ATOM 746 C C . ALA A 1 99 ? -3.847 3.852 -3.923 1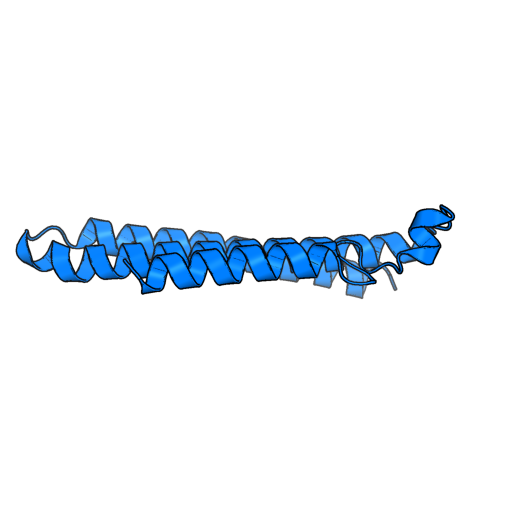.00 95.75 99 ALA A C 1
ATOM 748 O O . ALA A 1 99 ? -3.192 3.635 -4.940 1.00 95.75 99 ALA A O 1
ATOM 749 N N . ALA A 1 100 ? -4.991 3.209 -3.674 1.00 94.75 100 ALA A N 1
ATOM 750 C CA . ALA A 1 100 ? -5.538 2.186 -4.561 1.00 94.75 100 ALA A CA 1
ATOM 751 C C . ALA A 1 100 ? -5.842 2.734 -5.967 1.00 94.75 100 ALA A C 1
ATOM 753 O O . ALA A 1 100 ? -5.540 2.078 -6.961 1.00 94.75 100 ALA A O 1
ATOM 754 N N . LEU A 1 101 ? -6.383 3.952 -6.074 1.00 96.12 101 LEU A N 1
ATOM 755 C CA . LEU A 1 101 ? -6.616 4.606 -7.365 1.00 96.12 101 LEU A CA 1
ATOM 756 C C . LEU A 1 101 ? -5.309 4.884 -8.117 1.00 96.12 101 LEU A C 1
ATOM 758 O O . LEU A 1 101 ? -5.246 4.649 -9.322 1.00 96.12 101 LEU A O 1
ATOM 762 N N . ALA A 1 102 ? -4.259 5.332 -7.425 1.00 94.44 102 ALA A N 1
ATOM 763 C CA . ALA A 1 102 ? -2.947 5.535 -8.039 1.00 94.44 102 ALA A CA 1
ATOM 764 C C . ALA A 1 102 ? -2.398 4.233 -8.642 1.00 94.44 102 ALA A C 1
ATOM 766 O O . ALA A 1 102 ? -1.916 4.225 -9.772 1.00 94.44 102 ALA A O 1
ATOM 767 N N . TYR A 1 103 ? -2.546 3.121 -7.922 1.00 93.50 103 TYR A N 1
ATOM 768 C CA . TYR A 1 103 ? -2.167 1.798 -8.407 1.00 93.50 103 TYR A CA 1
ATOM 769 C C . TYR A 1 103 ? -2.908 1.392 -9.688 1.00 93.50 103 TYR A C 1
ATOM 771 O O . TYR A 1 103 ? -2.278 0.942 -10.647 1.00 93.50 103 TYR A O 1
ATOM 779 N N . PHE A 1 104 ? -4.227 1.607 -9.739 1.00 94.12 104 PHE A N 1
ATOM 780 C CA . PHE A 1 104 ? -5.009 1.348 -10.949 1.00 94.12 104 PHE A CA 1
ATOM 781 C C . PHE A 1 104 ? -4.534 2.190 -12.135 1.00 94.12 104 PHE A C 1
ATOM 783 O O . PHE A 1 104 ? -4.397 1.660 -13.234 1.00 94.12 104 PHE A O 1
ATOM 790 N N . ILE A 1 105 ? -4.257 3.479 -11.920 1.00 93.75 105 ILE A N 1
ATOM 791 C CA . ILE A 1 105 ? -3.783 4.382 -12.978 1.00 93.75 105 ILE A CA 1
ATOM 792 C C . ILE A 1 105 ? -2.431 3.918 -13.527 1.00 93.75 105 ILE A C 1
ATOM 794 O O . ILE A 1 105 ? -2.252 3.873 -14.740 1.00 93.75 105 ILE A O 1
ATOM 798 N N . ILE A 1 106 ? -1.489 3.548 -12.656 1.00 92.56 106 ILE A N 1
ATOM 799 C CA . ILE A 1 106 ? -0.152 3.100 -13.070 1.00 92.56 106 ILE A CA 1
ATOM 800 C C . IL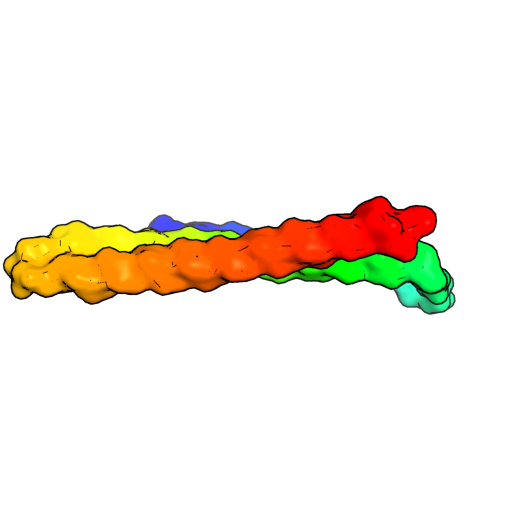E A 1 106 ? -0.249 1.842 -13.934 1.00 92.56 106 ILE A C 1
ATOM 802 O O . ILE A 1 106 ? 0.324 1.804 -15.021 1.00 92.56 106 ILE A O 1
ATOM 806 N N . ARG A 1 107 ? -1.020 0.843 -13.491 1.00 91.25 107 ARG A N 1
ATOM 807 C CA . ARG A 1 107 ? -1.227 -0.390 -14.263 1.00 91.25 107 ARG A CA 1
ATOM 808 C C . ARG A 1 107 ? -1.932 -0.127 -15.582 1.00 91.25 107 ARG A C 1
ATOM 810 O O . ARG A 1 107 ? -1.495 -0.627 -16.605 1.00 91.25 107 ARG A O 1
ATOM 817 N N . PHE A 1 108 ? -2.942 0.737 -15.579 1.00 92.56 108 PHE A N 1
ATOM 818 C CA . PHE A 1 108 ? -3.616 1.142 -16.804 1.00 92.56 108 PHE A CA 1
ATOM 819 C C . PHE A 1 108 ? -2.647 1.767 -17.816 1.00 92.56 108 PHE A C 1
ATOM 821 O O . PHE A 1 108 ? -2.685 1.413 -18.990 1.00 92.56 108 PHE A O 1
ATOM 828 N N . ILE A 1 109 ? -1.761 2.670 -17.387 1.00 92.62 109 ILE A N 1
ATOM 829 C CA . ILE A 1 109 ? -0.770 3.272 -18.289 1.00 92.62 109 ILE A CA 1
ATOM 830 C C . ILE A 1 109 ? 0.177 2.198 -18.831 1.00 92.62 109 ILE A C 1
ATOM 832 O O . ILE A 1 109 ? 0.431 2.152 -20.029 1.00 92.62 109 ILE A O 1
ATOM 836 N N . ILE A 1 110 ? 0.680 1.314 -17.975 1.00 91.06 110 ILE A N 1
ATOM 837 C CA . ILE A 1 110 ? 1.647 0.293 -18.387 1.00 91.06 110 ILE A CA 1
ATOM 838 C C . ILE A 1 110 ? 1.014 -0.707 -19.361 1.00 91.06 110 ILE A C 1
ATOM 840 O O . ILE A 1 110 ? 1.565 -0.929 -20.434 1.00 91.06 110 ILE A O 1
ATOM 844 N N . ASP A 1 111 ? -0.183 -1.208 -19.066 1.00 89.75 111 ASP A N 1
ATOM 845 C CA . ASP A 1 111 ? -0.873 -2.193 -19.907 1.00 89.7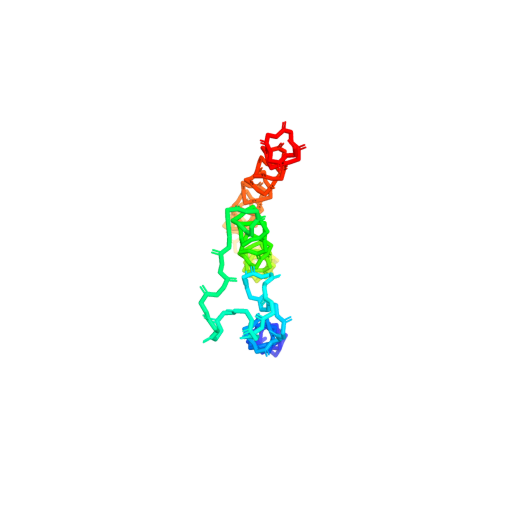5 111 ASP A CA 1
ATOM 846 C C . ASP A 1 111 ? -1.268 -1.636 -21.289 1.00 89.75 111 ASP A C 1
ATOM 848 O O . ASP A 1 111 ? -1.396 -2.396 -22.246 1.00 89.75 111 ASP A O 1
ATOM 852 N N . ASN A 1 112 ? -1.479 -0.318 -21.409 1.00 89.88 112 ASN A N 1
ATOM 853 C CA . ASN A 1 112 ? -1.913 0.314 -22.662 1.00 89.88 112 ASN A CA 1
ATOM 854 C C . ASN A 1 112 ? -0.774 0.959 -23.469 1.00 89.88 112 ASN A C 1
ATOM 856 O O . ASN A 1 112 ? -0.962 1.209 -24.657 1.00 89.88 112 ASN A O 1
ATOM 860 N N . PHE A 1 113 ? 0.368 1.274 -22.848 1.00 82.31 113 PHE A N 1
ATOM 861 C CA . PHE A 1 113 ? 1.440 2.048 -23.491 1.00 82.31 113 PHE A CA 1
ATOM 862 C C . PHE A 1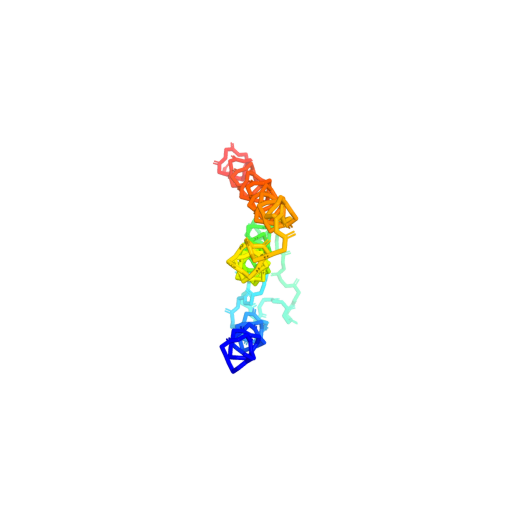 113 ? 2.827 1.398 -23.432 1.00 82.31 113 PHE A C 1
ATOM 864 O O . PHE A 1 113 ? 3.710 1.845 -24.160 1.00 82.31 113 PHE A O 1
ATOM 871 N N . ALA A 1 114 ? 3.046 0.393 -22.580 1.00 71.81 114 ALA A N 1
ATOM 872 C CA . ALA A 1 114 ? 4.328 -0.311 -22.472 1.00 71.81 114 ALA A CA 1
ATOM 873 C C . ALA A 1 114 ? 4.338 -1.684 -23.178 1.00 71.81 114 ALA A C 1
ATOM 875 O O . ALA A 1 114 ? 5.293 -2.439 -23.001 1.00 71.81 114 ALA A O 1
ATOM 876 N N . GLY A 1 115 ? 3.281 -2.004 -23.935 1.00 56.97 115 GLY A N 1
ATOM 877 C CA . GLY A 1 115 ? 3.172 -3.191 -24.792 1.00 56.97 115 GLY A CA 1
ATOM 878 C C . 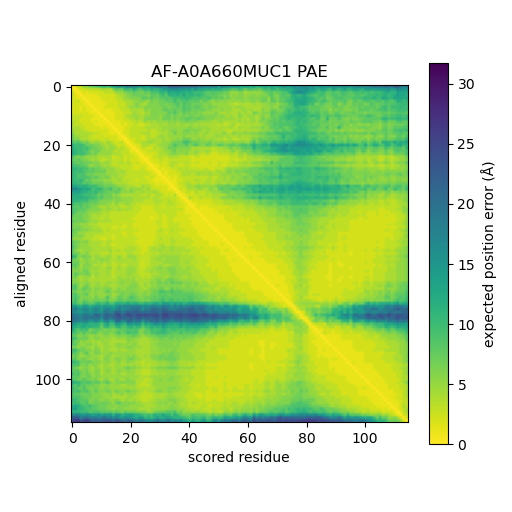GLY A 1 115 ? 3.460 -2.905 -26.260 1.00 56.97 115 GLY A C 1
ATOM 879 O O . GLY A 1 115 ? 3.288 -1.738 -26.683 1.00 56.97 115 GLY A O 1
#

Mean predicted aligned error: 5.82 Å

Radius of gyration: 18.81 Å; Cα contacts (8 Å, |Δi|>4): 90; chains: 1; bounding box: 46×25×52 Å